Protein AF-A0A967LEH3-F1 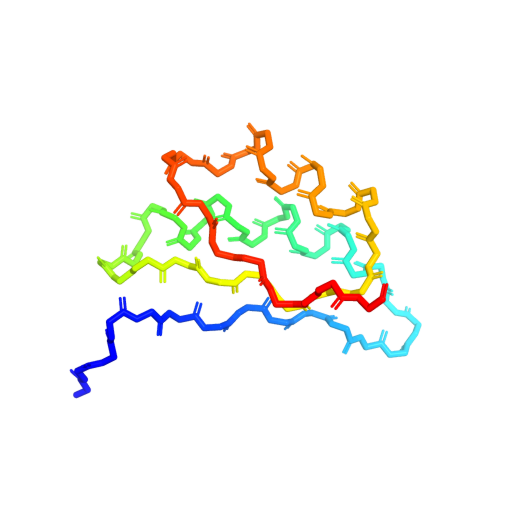(afdb_monomer_lite)

Foldseek 3Di:
DDDQEDEDFPDDPPDDRLVVCLVVQLVCLVVDPHAYEYADADVVSVVSSVVRHPDDYHYRDYD

Sequence (63 aa):
AGAHVIDLCTAYAGRDETHDLLELLPRFSGSLKAGLMIDTTTPECIEECLKLYPGRLIVNSIN

Radius of gyration: 11.21 Å; chains: 1; bounding box: 28×20×30 Å

Structure (mmCIF, N/CA/C/O backbone):
data_AF-A0A967LEH3-F1
#
_entry.id   AF-A0A967LEH3-F1
#
loop_
_atom_site.group_PDB
_atom_site.id
_atom_site.type_symbol
_atom_site.label_atom_id
_atom_site.label_alt_id
_atom_site.label_comp_id
_atom_site.label_asym_id
_atom_site.label_entity_id
_atom_site.label_seq_id
_atom_site.pdbx_PDB_ins_code
_atom_site.Cartn_x
_atom_site.Cartn_y
_atom_site.Cartn_z
_atom_site.occupancy
_atom_site.B_iso_or_equiv
_atom_site.auth_seq_id
_atom_site.auth_comp_id
_atom_site.auth_asym_id
_atom_site.auth_atom_id
_atom_site.pdbx_PDB_model_num
ATOM 1 N N . ALA A 1 1 ? -16.446 -12.835 7.580 1.00 63.28 1 ALA A N 1
ATOM 2 C CA . ALA A 1 1 ? -15.042 -12.659 7.150 1.00 63.28 1 ALA A CA 1
ATOM 3 C C . ALA A 1 1 ? -14.207 -12.223 8.357 1.00 63.28 1 ALA A C 1
ATOM 5 O O . ALA A 1 1 ? -14.741 -11.483 9.173 1.00 63.28 1 ALA A O 1
ATOM 6 N N . GLY A 1 2 ? -12.966 -12.713 8.498 1.00 89.69 2 GLY A N 1
ATOM 7 C CA . GLY A 1 2 ? -12.108 -12.528 9.687 1.00 89.69 2 GLY A CA 1
ATOM 8 C C . GLY A 1 2 ? -10.613 -12.427 9.356 1.00 89.69 2 GLY A C 1
ATOM 9 O O . GLY A 1 2 ? -9.781 -12.918 10.110 1.00 89.69 2 GLY A O 1
ATOM 10 N N . ALA A 1 3 ? -10.280 -11.859 8.194 1.00 94.44 3 ALA A N 1
ATOM 11 C CA . ALA A 1 3 ? -8.893 -11.648 7.795 1.00 94.44 3 ALA A CA 1
ATOM 12 C C . ALA A 1 3 ? -8.242 -10.561 8.665 1.00 94.44 3 ALA A C 1
ATOM 14 O O . ALA A 1 3 ? -8.832 -9.503 8.885 1.00 94.44 3 ALA A O 1
ATOM 15 N N . HIS A 1 4 ? -7.026 -10.826 9.144 1.00 94.38 4 HIS A N 1
ATOM 16 C CA . HIS A 1 4 ? -6.234 -9.862 9.917 1.00 94.38 4 HIS A CA 1
ATOM 17 C C . HIS A 1 4 ? -5.538 -8.826 9.022 1.00 94.38 4 HIS A C 1
ATOM 19 O O . HIS A 1 4 ? -5.246 -7.717 9.469 1.00 94.38 4 HIS A O 1
ATOM 25 N N . VAL A 1 5 ? -5.281 -9.201 7.768 1.00 96.88 5 VAL A N 1
ATOM 26 C CA . VAL A 1 5 ? -4.572 -8.411 6.760 1.00 96.88 5 VAL A CA 1
ATOM 27 C C . VAL A 1 5 ? -5.288 -8.578 5.423 1.00 96.88 5 VAL A C 1
ATOM 29 O O . VAL A 1 5 ? -5.793 -9.665 5.133 1.00 96.88 5 VAL A O 1
ATOM 32 N N . ILE A 1 6 ? -5.340 -7.506 4.636 1.00 96.94 6 ILE A N 1
ATOM 33 C CA . ILE A 1 6 ? -5.854 -7.498 3.267 1.00 96.94 6 ILE A CA 1
ATOM 34 C C . ILE A 1 6 ? -4.689 -7.272 2.312 1.00 96.94 6 ILE A C 1
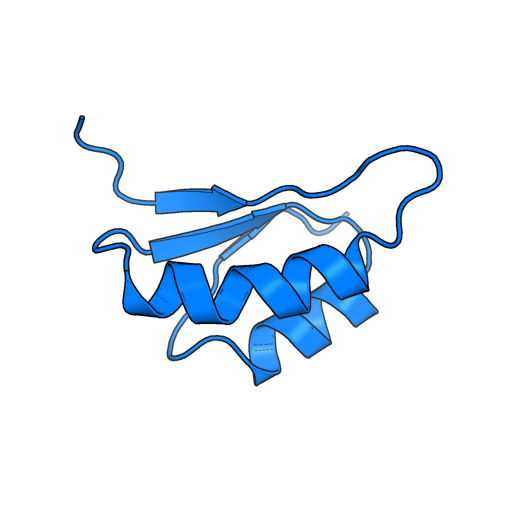ATOM 36 O O . ILE A 1 6 ? -3.936 -6.314 2.473 1.00 96.94 6 ILE A O 1
ATOM 40 N N . ASP A 1 7 ? -4.569 -8.162 1.337 1.00 97.44 7 ASP A N 1
ATOM 41 C CA . ASP A 1 7 ? -3.585 -8.069 0.268 1.00 97.44 7 ASP A CA 1
ATOM 42 C C . ASP A 1 7 ? -4.087 -7.144 -0.849 1.00 97.44 7 ASP A C 1
ATOM 44 O O . ASP A 1 7 ? -5.253 -7.229 -1.253 1.00 97.44 7 ASP A O 1
ATOM 48 N N . LEU A 1 8 ? -3.231 -6.232 -1.303 1.00 97.62 8 LEU A N 1
ATOM 49 C CA . LEU A 1 8 ? -3.530 -5.224 -2.312 1.00 97.62 8 LEU A CA 1
ATOM 50 C C . LEU A 1 8 ? -2.525 -5.334 -3.461 1.00 97.62 8 LEU A C 1
ATOM 52 O O . LEU A 1 8 ? -1.414 -4.815 -3.373 1.00 97.62 8 LEU A O 1
ATOM 56 N N . CYS A 1 9 ? -2.964 -5.968 -4.548 1.00 97.38 9 CYS A N 1
ATOM 57 C CA . CYS A 1 9 ? -2.226 -6.101 -5.801 1.00 97.38 9 CYS A CA 1
ATOM 58 C C . CYS A 1 9 ? -2.952 -5.337 -6.917 1.00 97.38 9 CYS A C 1
ATOM 60 O O . CYS A 1 9 ? -4.164 -5.505 -7.094 1.00 97.38 9 CYS A O 1
ATOM 62 N N . THR A 1 10 ? -2.232 -4.522 -7.689 1.00 97.06 10 THR A N 1
ATOM 63 C CA . THR A 1 10 ? -2.771 -3.817 -8.874 1.00 97.06 10 THR A CA 1
ATOM 64 C C . THR A 1 10 ? -2.040 -4.194 -10.165 1.00 97.06 10 THR A C 1
ATOM 66 O O . THR A 1 10 ? -2.320 -3.625 -11.222 1.00 97.06 10 THR A O 1
ATOM 69 N N . ALA A 1 11 ? -1.133 -5.176 -10.108 1.00 94.75 11 ALA A N 1
ATOM 70 C CA . ALA A 1 11 ? -0.338 -5.607 -11.247 1.00 94.75 11 ALA A CA 1
ATOM 71 C C . ALA A 1 11 ? -1.236 -6.112 -12.387 1.00 94.75 11 ALA A C 1
ATOM 73 O O . ALA A 1 11 ? -1.931 -7.126 -12.279 1.00 94.75 11 ALA A O 1
ATOM 74 N N . TYR A 1 12 ? -1.217 -5.394 -13.509 1.00 95.75 12 TYR A N 1
ATOM 75 C CA . TYR A 1 12 ? -1.978 -5.748 -14.699 1.00 95.75 12 TYR A CA 1
ATOM 76 C C . TYR A 1 12 ? -1.295 -5.216 -15.962 1.00 95.75 12 TYR A C 1
ATOM 78 O O . TYR A 1 12 ? -0.835 -4.076 -16.013 1.00 95.75 12 TYR A O 1
ATOM 86 N N . ALA A 1 13 ? -1.249 -6.039 -17.012 1.00 94.75 13 ALA A N 1
ATOM 87 C CA . ALA A 1 13 ? -0.558 -5.700 -18.251 1.00 94.75 13 ALA A CA 1
ATOM 88 C C . ALA A 1 13 ? -1.129 -4.425 -18.899 1.00 94.75 13 ALA A C 1
ATOM 90 O O . ALA A 1 13 ? -2.323 -4.330 -19.183 1.00 94.75 13 ALA A O 1
ATOM 91 N N . GLY A 1 14 ? -0.250 -3.455 -19.164 1.00 94.12 14 GLY A N 1
ATOM 92 C CA . GLY A 1 14 ? -0.616 -2.181 -19.787 1.00 94.12 14 GLY A CA 1
ATOM 93 C C . GLY A 1 14 ? -1.228 -1.149 -18.834 1.00 94.12 14 GLY A C 1
ATOM 94 O O . GLY A 1 14 ? -1.698 -0.117 -19.309 1.00 94.12 14 GLY A O 1
AT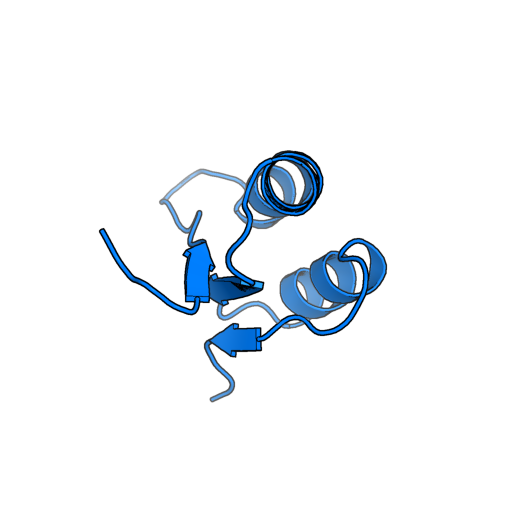OM 95 N N . ARG A 1 15 ? -1.227 -1.401 -17.519 1.00 95.50 15 ARG A N 1
ATOM 96 C CA . ARG A 1 15 ? -1.597 -0.417 -16.493 1.00 95.50 15 ARG A CA 1
ATOM 97 C C . ARG A 1 15 ? -0.376 0.065 -15.720 1.00 95.50 15 ARG A C 1
ATOM 99 O O . ARG A 1 15 ? 0.615 -0.650 -15.599 1.00 95.50 15 ARG A O 1
ATOM 106 N N . ASP A 1 16 ? -0.477 1.283 -15.201 1.00 96.38 16 ASP A N 1
ATOM 107 C CA . ASP A 1 16 ? 0.481 1.827 -14.245 1.00 96.38 16 ASP A CA 1
ATOM 108 C C . ASP A 1 16 ? 0.087 1.366 -12.836 1.00 96.38 16 ASP A C 1
ATOM 110 O O . ASP A 1 16 ? -0.771 1.953 -12.175 1.00 96.38 16 ASP A O 1
ATOM 114 N N . GLU A 1 17 ? 0.708 0.271 -12.406 1.00 96.44 17 GLU A N 1
ATOM 115 C CA . GLU A 1 17 ? 0.510 -0.334 -11.088 1.00 96.44 17 GLU A CA 1
ATOM 116 C C . GLU A 1 17 ? 0.765 0.663 -9.949 1.00 96.44 17 GLU A C 1
ATOM 118 O O . GLU A 1 17 ? 0.018 0.687 -8.968 1.00 96.44 17 GLU A O 1
ATOM 123 N N . THR A 1 18 ? 1.791 1.510 -10.097 1.00 96.88 18 THR A N 1
ATOM 124 C CA . THR A 1 18 ? 2.180 2.480 -9.068 1.00 96.88 18 THR A CA 1
ATOM 125 C C . THR A 1 18 ? 1.113 3.546 -8.927 1.00 96.88 18 THR A C 1
ATOM 127 O O . THR A 1 18 ? 0.676 3.822 -7.814 1.00 96.88 18 THR A O 1
ATOM 130 N N . HIS A 1 19 ? 0.634 4.103 -10.037 1.00 97.94 19 HIS A N 1
ATOM 131 C CA . HIS A 1 19 ? -0.474 5.051 -9.999 1.00 97.94 19 HIS A CA 1
ATOM 132 C C . HIS A 1 19 ? -1.705 4.466 -9.292 1.00 97.94 19 HIS A C 1
ATOM 134 O O . HIS A 1 19 ? -2.258 5.097 -8.389 1.00 97.94 19 HIS A O 1
ATOM 140 N N . ASP A 1 20 ? -2.086 3.238 -9.653 1.00 97.88 20 ASP A N 1
ATOM 141 C CA . ASP A 1 20 ? -3.248 2.561 -9.077 1.00 97.88 20 ASP A CA 1
ATOM 142 C C . ASP A 1 20 ? -3.070 2.303 -7.567 1.00 97.88 20 ASP A C 1
ATOM 144 O O . ASP A 1 20 ? -3.989 2.548 -6.779 1.00 97.88 20 ASP A O 1
ATOM 148 N N . LEU A 1 21 ? -1.885 1.855 -7.131 1.00 97.94 21 LEU A N 1
ATOM 149 C CA . LEU A 1 21 ? -1.584 1.652 -5.710 1.00 97.94 21 LEU A CA 1
ATOM 150 C C . LEU A 1 21 ? -1.653 2.964 -4.931 1.00 97.94 21 LEU A C 1
ATOM 152 O O . LEU A 1 21 ? -2.313 3.017 -3.894 1.00 97.94 21 LEU A O 1
ATOM 156 N N . LEU A 1 22 ? -1.036 4.034 -5.433 1.00 97.56 22 LEU A N 1
ATOM 157 C CA . LEU A 1 22 ? -1.029 5.332 -4.754 1.00 97.56 22 LEU A CA 1
ATOM 158 C C . LEU A 1 22 ? -2.426 5.977 -4.700 1.00 97.56 22 LEU A C 1
ATOM 160 O O . LEU A 1 22 ? -2.714 6.730 -3.768 1.00 97.56 22 LEU A O 1
ATOM 164 N N . GLU A 1 23 ? -3.323 5.657 -5.639 1.00 97.75 23 GLU A N 1
ATOM 165 C CA . GLU A 1 23 ? -4.727 6.081 -5.588 1.00 97.75 23 GLU A CA 1
ATOM 166 C C . GLU A 1 23 ? -5.544 5.282 -4.555 1.00 97.75 23 GLU A C 1
ATOM 168 O O . GLU A 1 23 ? -6.355 5.849 -3.808 1.00 97.75 23 GLU A O 1
ATOM 173 N N . LEU A 1 24 ? -5.371 3.959 -4.522 1.00 97.75 24 LEU A N 1
ATOM 174 C CA . LEU A 1 24 ? -6.193 3.059 -3.711 1.00 97.75 24 LEU A CA 1
ATOM 175 C C . LEU A 1 24 ? -5.749 2.998 -2.248 1.00 97.75 24 LEU A C 1
ATOM 177 O O . LEU A 1 24 ? -6.595 2.926 -1.351 1.00 97.75 24 LEU A O 1
ATOM 181 N N . LEU A 1 25 ? -4.442 3.060 -1.993 1.00 97.56 25 LEU A N 1
ATOM 182 C CA . LEU A 1 25 ? -3.857 2.863 -0.670 1.00 97.56 25 LEU A CA 1
ATOM 183 C C . LEU A 1 25 ? -4.440 3.819 0.392 1.00 97.56 25 LEU A C 1
ATOM 185 O O . LEU A 1 25 ? -4.890 3.313 1.424 1.00 97.56 25 LEU A O 1
ATOM 189 N N . PRO A 1 26 ? -4.569 5.146 0.162 1.00 96.31 26 PRO A N 1
ATOM 190 C CA . PRO A 1 26 ? -5.151 6.060 1.152 1.00 96.31 26 PRO A CA 1
ATOM 191 C C . PRO A 1 26 ? -6.647 5.808 1.403 1.00 96.31 26 PRO A C 1
ATOM 193 O O . PRO A 1 26 ? -7.152 5.983 2.516 1.00 96.31 26 PRO A O 1
ATOM 196 N N . ARG A 1 27 ? -7.382 5.384 0.365 1.00 96.62 27 ARG A N 1
ATOM 197 C CA . ARG A 1 27 ? -8.820 5.085 0.460 1.00 96.62 27 ARG A CA 1
ATOM 198 C C . ARG A 1 27 ? -9.051 3.845 1.315 1.00 96.62 27 ARG A C 1
ATOM 200 O O . ARG A 1 27 ? -9.942 3.832 2.168 1.00 96.62 27 ARG A O 1
ATOM 207 N N . PHE A 1 28 ? -8.238 2.813 1.114 1.00 96.75 28 PHE A N 1
ATOM 208 C CA . PHE A 1 28 ? -8.334 1.568 1.868 1.00 96.75 28 PHE A CA 1
ATOM 209 C C . PHE A 1 28 ? -7.788 1.698 3.285 1.00 96.75 28 PHE A C 1
ATOM 211 O O . PHE A 1 28 ? -8.430 1.193 4.205 1.00 96.75 28 PHE A O 1
ATOM 218 N N . SER A 1 29 ? -6.719 2.468 3.507 1.00 94.81 29 SER A N 1
ATOM 219 C CA . SER A 1 29 ? -6.220 2.730 4.863 1.00 94.81 29 SER A CA 1
ATOM 220 C C . SER A 1 29 ? -7.243 3.445 5.753 1.00 94.81 29 SER A C 1
ATOM 222 O O . SER A 1 29 ? -7.239 3.252 6.964 1.00 94.81 29 SER A O 1
ATOM 224 N N . GLY A 1 30 ? -8.122 4.272 5.173 1.00 93.50 30 GLY A N 1
ATOM 225 C CA . GLY A 1 30 ? -9.174 4.976 5.916 1.00 93.50 30 GLY A CA 1
ATOM 226 C C . GLY A 1 30 ? -10.482 4.194 6.087 1.00 93.50 30 GLY A C 1
ATOM 227 O O . GLY A 1 30 ? -11.260 4.499 6.988 1.00 93.50 30 GLY A O 1
ATOM 228 N N . SER A 1 31 ? -10.751 3.207 5.226 1.00 94.62 31 SER A N 1
ATOM 229 C CA . SER A 1 31 ? -12.039 2.494 5.191 1.00 94.62 31 SER A CA 1
ATOM 230 C C . SER A 1 31 ? -11.988 1.077 5.763 1.00 94.62 31 SER A C 1
ATOM 232 O O . SER A 1 31 ? -13.014 0.570 6.225 1.00 94.62 31 SER A O 1
ATOM 234 N N . LEU A 1 32 ? -10.820 0.431 5.764 1.00 93.31 32 LEU A N 1
ATOM 235 C CA . LEU A 1 32 ? -10.654 -0.933 6.256 1.00 93.31 32 LEU A CA 1
ATOM 236 C C . LEU A 1 32 ? -10.186 -0.951 7.712 1.00 93.31 32 LEU A C 1
ATOM 238 O O . LEU A 1 32 ? -9.344 -0.167 8.135 1.00 93.31 32 LEU A O 1
ATOM 242 N N . LYS A 1 33 ? -10.733 -1.893 8.491 1.00 92.75 33 LYS A N 1
ATOM 243 C CA . LYS A 1 33 ? -10.283 -2.152 9.872 1.00 92.75 33 LYS A CA 1
ATOM 244 C C . LYS A 1 33 ? -9.043 -3.047 9.935 1.00 92.75 33 LYS A C 1
ATOM 246 O O . LYS A 1 33 ? -8.303 -2.986 10.910 1.00 92.75 33 LYS A O 1
ATOM 251 N N . ALA A 1 34 ? -8.877 -3.924 8.947 1.00 94.62 34 ALA A N 1
ATOM 252 C CA . ALA A 1 34 ? -7.715 -4.799 8.828 1.00 94.62 34 ALA A CA 1
ATOM 253 C C . ALA A 1 34 ? -6.536 -4.023 8.225 1.00 94.62 34 ALA A C 1
ATOM 255 O O . ALA A 1 34 ? -6.746 -3.107 7.432 1.00 94.62 34 ALA A O 1
ATOM 256 N N . GLY A 1 35 ? -5.312 -4.397 8.602 1.00 95.12 35 GLY A N 1
ATOM 257 C CA . GLY A 1 35 ? -4.108 -3.800 8.022 1.00 95.12 35 GLY A CA 1
ATOM 258 C C . GLY A 1 35 ? -3.936 -4.173 6.549 1.00 95.12 35 GLY A C 1
ATOM 259 O O . GLY A 1 35 ? -4.513 -5.159 6.086 1.00 95.12 35 GLY A O 1
ATOM 260 N N . LEU A 1 36 ? -3.126 -3.399 5.828 1.00 97.69 36 LEU A N 1
ATOM 261 C CA . LEU A 1 36 ? -2.811 -3.656 4.424 1.00 97.69 36 LEU A CA 1
ATOM 262 C C . LEU A 1 36 ? -1.455 -4.349 4.243 1.00 97.69 36 LEU A C 1
ATOM 264 O O . LEU A 1 36 ? -0.498 -4.098 4.982 1.00 97.69 36 LEU A O 1
ATOM 268 N N . MET A 1 37 ? -1.397 -5.189 3.216 1.00 98.19 37 MET A N 1
ATOM 269 C CA . MET A 1 37 ? -0.188 -5.724 2.606 1.00 98.19 37 MET A CA 1
ATOM 270 C C . MET A 1 37 ? -0.183 -5.295 1.143 1.00 98.19 37 MET A C 1
ATOM 272 O O . MET A 1 37 ? -1.162 -5.544 0.448 1.00 98.19 37 MET A O 1
ATOM 276 N N . ILE A 1 38 ? 0.862 -4.601 0.696 1.00 97.94 38 ILE A N 1
ATOM 277 C CA . ILE A 1 38 ? 1.030 -4.314 -0.734 1.00 97.94 38 ILE A CA 1
ATOM 278 C C . ILE A 1 38 ? 1.709 -5.504 -1.400 1.00 97.94 38 ILE A C 1
ATOM 280 O O . ILE A 1 38 ? 2.697 -6.011 -0.862 1.00 97.94 38 ILE A O 1
ATOM 284 N N . ASP A 1 39 ? 1.177 -5.922 -2.545 1.00 97.69 39 ASP A N 1
ATOM 285 C CA . ASP A 1 39 ? 1.735 -6.992 -3.369 1.00 97.69 39 ASP A CA 1
ATOM 286 C C . ASP A 1 39 ? 2.287 -6.419 -4.675 1.00 97.69 39 ASP A C 1
ATOM 288 O O . ASP A 1 39 ? 1.543 -6.194 -5.634 1.00 97.69 39 ASP A O 1
ATOM 292 N N . THR A 1 40 ? 3.583 -6.110 -4.664 1.00 96.31 40 THR A N 1
ATOM 293 C CA . THR A 1 40 ? 4.320 -5.572 -5.810 1.00 96.31 40 THR A CA 1
ATOM 294 C C . THR A 1 40 ? 5.791 -5.974 -5.741 1.00 96.31 40 THR A C 1
ATOM 296 O O . THR A 1 40 ? 6.372 -6.110 -4.663 1.00 96.31 40 THR A O 1
ATOM 299 N N . THR A 1 41 ? 6.426 -6.128 -6.903 1.00 95.00 41 THR A N 1
ATOM 300 C CA . THR A 1 41 ? 7.863 -6.427 -7.021 1.00 95.00 41 THR A CA 1
ATOM 301 C C . THR A 1 41 ? 8.715 -5.193 -7.319 1.00 95.00 41 THR A C 1
ATOM 303 O O . THR A 1 41 ? 9.914 -5.333 -7.545 1.00 95.00 41 THR A O 1
ATOM 306 N N . THR A 1 42 ? 8.118 -3.998 -7.374 1.00 95.31 42 THR A N 1
ATOM 307 C CA . THR A 1 42 ? 8.806 -2.755 -7.759 1.00 95.31 42 THR A CA 1
ATOM 308 C C . THR A 1 42 ? 9.265 -1.985 -6.511 1.00 95.31 42 THR A C 1
ATOM 310 O O . THR A 1 42 ? 8.412 -1.450 -5.795 1.00 95.31 42 THR A O 1
ATOM 313 N N . PRO A 1 43 ? 10.579 -1.879 -6.225 1.00 95.88 43 PRO A N 1
ATOM 314 C CA . PRO A 1 43 ? 11.082 -1.230 -5.009 1.00 95.88 43 PRO A CA 1
ATOM 315 C C . PRO A 1 43 ? 10.659 0.234 -4.859 1.00 95.88 43 PRO A C 1
ATOM 317 O O . PRO A 1 43 ? 10.307 0.667 -3.764 1.00 95.88 43 PRO A O 1
ATOM 320 N N . GLU A 1 44 ? 10.633 0.986 -5.957 1.00 96.38 44 GLU A N 1
ATOM 321 C CA . GLU A 1 44 ? 10.230 2.393 -5.960 1.00 96.38 44 GLU A CA 1
ATOM 322 C C . GLU A 1 44 ? 8.749 2.539 -5.587 1.00 96.38 44 GLU A C 1
ATOM 324 O O . GLU A 1 44 ? 8.377 3.421 -4.815 1.00 96.38 44 GLU A O 1
ATOM 329 N N . CYS A 1 45 ? 7.901 1.626 -6.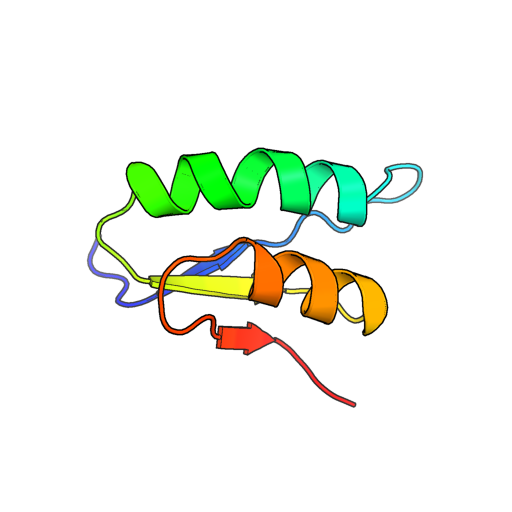068 1.00 96.88 45 CYS A N 1
ATOM 330 C CA . CYS A 1 45 ? 6.485 1.590 -5.715 1.00 96.88 45 CYS A CA 1
ATOM 331 C C . CYS A 1 45 ? 6.286 1.302 -4.219 1.00 96.88 45 CYS A C 1
ATOM 333 O O . CYS A 1 45 ? 5.477 1.957 -3.556 1.00 96.88 45 CYS A O 1
ATOM 335 N N . ILE A 1 46 ? 7.065 0.361 -3.669 1.00 97.56 46 ILE A N 1
ATOM 336 C CA . ILE A 1 46 ? 7.064 0.035 -2.237 1.00 97.56 46 ILE A CA 1
ATOM 337 C C . ILE A 1 46 ? 7.431 1.270 -1.410 1.00 97.56 46 ILE A C 1
ATOM 339 O O . ILE A 1 46 ? 6.746 1.576 -0.432 1.00 97.56 46 ILE A O 1
ATOM 343 N N . GLU A 1 47 ? 8.480 1.997 -1.800 1.00 97.44 47 GLU A N 1
ATOM 344 C CA . GLU A 1 47 ? 8.917 3.208 -1.103 1.00 97.44 47 GLU A CA 1
ATOM 345 C C . GLU A 1 47 ? 7.821 4.287 -1.086 1.00 97.44 47 GLU A C 1
ATOM 347 O O . GLU A 1 47 ? 7.518 4.847 -0.029 1.00 97.44 47 GLU A O 1
ATOM 352 N N . GLU A 1 48 ? 7.182 4.548 -2.228 1.00 98.06 48 GLU A N 1
ATOM 353 C CA . GLU A 1 48 ? 6.099 5.533 -2.319 1.00 98.06 48 GLU A CA 1
ATOM 354 C C . GLU A 1 48 ? 4.868 5.121 -1.497 1.00 98.06 48 GLU A C 1
ATOM 356 O O . GLU A 1 48 ? 4.289 5.939 -0.776 1.00 98.06 48 GLU A O 1
ATOM 361 N N . CYS A 1 49 ? 4.510 3.835 -1.504 1.00 97.88 49 CYS A N 1
ATOM 362 C CA . CYS A 1 49 ? 3.436 3.316 -0.659 1.00 97.88 49 CYS A CA 1
ATOM 363 C C . CYS A 1 49 ? 3.747 3.477 0.838 1.00 97.88 49 CYS A C 1
ATOM 365 O O . CYS A 1 49 ? 2.871 3.869 1.615 1.00 97.88 49 CYS A O 1
ATOM 367 N N . LEU A 1 50 ? 4.992 3.218 1.255 1.00 97.06 50 LEU A N 1
ATOM 368 C CA . LEU A 1 50 ? 5.435 3.381 2.644 1.00 97.06 50 LEU A CA 1
ATOM 369 C C . LEU A 1 50 ? 5.364 4.839 3.118 1.00 97.06 50 LEU A C 1
ATOM 371 O O . LEU A 1 50 ? 5.064 5.077 4.287 1.00 97.06 50 LEU A O 1
ATOM 375 N N . LYS A 1 51 ? 5.601 5.815 2.232 1.00 97.25 51 LYS A N 1
ATOM 376 C CA . LYS A 1 51 ? 5.462 7.249 2.547 1.00 97.25 51 LYS A CA 1
ATOM 377 C C . LYS A 1 51 ? 4.006 7.662 2.779 1.00 97.25 51 LYS A C 1
ATOM 379 O O . LYS A 1 51 ? 3.750 8.549 3.592 1.00 97.25 51 LYS A O 1
ATOM 384 N N . LEU A 1 52 ? 3.061 7.044 2.067 1.00 96.81 52 LEU A N 1
ATOM 385 C CA . LEU A 1 52 ? 1.636 7.384 2.141 1.00 96.81 52 LEU A CA 1
ATOM 386 C C . LEU A 1 52 ? 0.877 6.636 3.241 1.00 96.81 52 LEU A C 1
ATOM 388 O O . LEU A 1 52 ? -0.089 7.174 3.788 1.00 96.81 52 LEU A O 1
ATOM 392 N N . TYR A 1 53 ? 1.256 5.394 3.543 1.00 96.81 53 TYR A N 1
ATOM 393 C CA . TYR A 1 53 ? 0.473 4.553 4.441 1.00 96.81 53 TYR A CA 1
ATOM 394 C C . TYR A 1 53 ? 0.653 4.951 5.915 1.00 96.81 53 TYR A C 1
ATOM 396 O O . TYR A 1 53 ? 1.771 4.922 6.437 1.00 96.81 53 TYR A O 1
ATOM 404 N N . PRO A 1 54 ? -0.432 5.260 6.649 1.00 91.62 54 PRO A N 1
ATOM 405 C CA . PRO A 1 54 ? -0.322 5.564 8.066 1.00 91.62 54 PRO A CA 1
ATOM 406 C C . PRO A 1 54 ? 0.001 4.296 8.870 1.00 91.62 54 PRO A C 1
ATOM 408 O O . PRO A 1 54 ? -0.803 3.370 8.975 1.00 91.62 54 PRO A O 1
ATOM 411 N N . GLY A 1 55 ? 1.169 4.275 9.511 1.00 92.06 55 GLY A N 1
ATOM 412 C CA . GLY A 1 55 ? 1.556 3.217 10.444 1.00 92.06 55 GLY A CA 1
ATOM 413 C C . GLY A 1 55 ? 2.490 2.179 9.828 1.00 92.06 55 GLY A C 1
ATOM 414 O O . GLY A 1 55 ? 3.568 2.523 9.357 1.00 92.06 55 GLY A O 1
ATOM 415 N N . ARG A 1 56 ? 2.136 0.891 9.929 1.00 94.81 56 ARG A N 1
ATOM 416 C CA . ARG A 1 56 ? 2.995 -0.229 9.503 1.00 94.81 56 ARG A CA 1
ATOM 417 C C . ARG A 1 56 ? 2.365 -0.964 8.331 1.00 94.81 56 ARG A C 1
ATOM 419 O O . ARG A 1 56 ? 1.358 -1.643 8.520 1.00 94.81 56 ARG A O 1
ATOM 426 N N . LEU A 1 57 ? 2.971 -0.821 7.159 1.00 96.81 57 LEU A N 1
ATOM 427 C CA . LEU A 1 57 ? 2.590 -1.535 5.946 1.00 96.81 57 LEU A CA 1
ATOM 428 C C . LEU A 1 57 ? 3.361 -2.858 5.852 1.00 96.81 57 LEU A C 1
ATOM 430 O O . LEU A 1 57 ? 4.546 -2.901 6.187 1.00 96.81 57 LEU A O 1
ATOM 434 N N . ILE A 1 58 ? 2.698 -3.927 5.413 1.00 98.06 58 ILE A N 1
ATOM 435 C CA . ILE A 1 58 ? 3.354 -5.207 5.115 1.00 98.06 58 ILE A CA 1
ATOM 436 C C . ILE A 1 58 ? 3.730 -5.215 3.631 1.00 98.06 58 ILE A C 1
ATOM 438 O O . ILE A 1 58 ? 2.934 -4.809 2.789 1.00 98.06 58 ILE A O 1
ATOM 442 N N . VAL A 1 59 ? 4.940 -5.671 3.319 1.00 97.69 59 VAL A N 1
ATOM 443 C CA . VAL A 1 59 ? 5.438 -5.781 1.944 1.00 97.69 59 VAL A CA 1
ATOM 444 C C . VAL A 1 59 ? 5.432 -7.245 1.525 1.00 97.69 59 VAL A C 1
ATOM 446 O O . VAL A 1 59 ? 6.039 -8.083 2.196 1.00 97.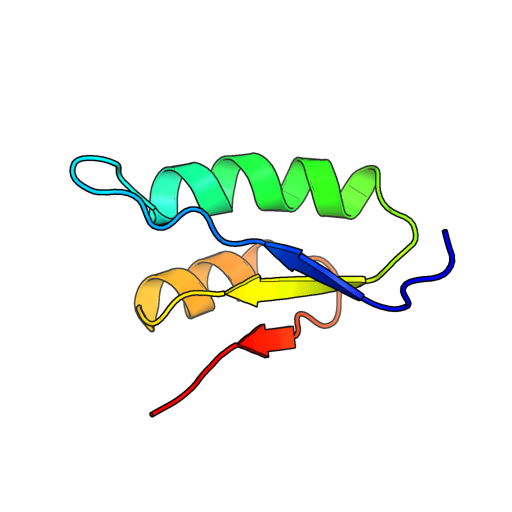69 59 VAL A O 1
ATOM 449 N N . ASN A 1 60 ? 4.774 -7.530 0.408 1.00 96.81 60 ASN A N 1
ATOM 450 C CA . ASN A 1 60 ? 4.818 -8.794 -0.310 1.00 96.81 60 ASN A CA 1
ATOM 451 C C . ASN A 1 60 ? 5.333 -8.493 -1.733 1.00 96.81 60 ASN A C 1
ATOM 453 O O . ASN A 1 60 ? 4.683 -7.806 -2.492 1.00 96.81 60 ASN A O 1
ATOM 457 N N . SER A 1 61 ? 6.544 -8.845 -2.135 1.00 93.44 61 SER A N 1
ATOM 458 C CA . SER A 1 61 ? 7.632 -9.441 -1.362 1.00 93.44 61 SER A CA 1
ATOM 459 C C . SER A 1 61 ? 8.973 -8.842 -1.801 1.00 93.44 61 SER A C 1
ATOM 461 O O . SER A 1 61 ? 9.035 -8.034 -2.724 1.00 93.44 61 SER A O 1
ATOM 463 N N . ILE A 1 62 ? 10.055 -9.232 -1.131 1.00 90.62 62 ILE A N 1
ATOM 464 C CA . ILE A 1 62 ? 11.424 -8.966 -1.587 1.00 90.62 62 ILE A CA 1
ATOM 465 C C . ILE A 1 62 ? 11.975 -10.266 -2.181 1.00 90.62 62 ILE A C 1
ATOM 467 O O . ILE A 1 62 ? 11.761 -11.332 -1.594 1.00 90.62 62 ILE A O 1
ATOM 471 N N . ASN A 1 63 ? 12.686 -10.173 -3.308 1.00 80.69 63 ASN A N 1
ATOM 472 C CA . ASN A 1 63 ? 13.439 -11.276 -3.912 1.00 80.69 63 ASN A CA 1
ATOM 473 C C . ASN A 1 63 ? 14.921 -10.934 -4.096 1.00 80.69 63 ASN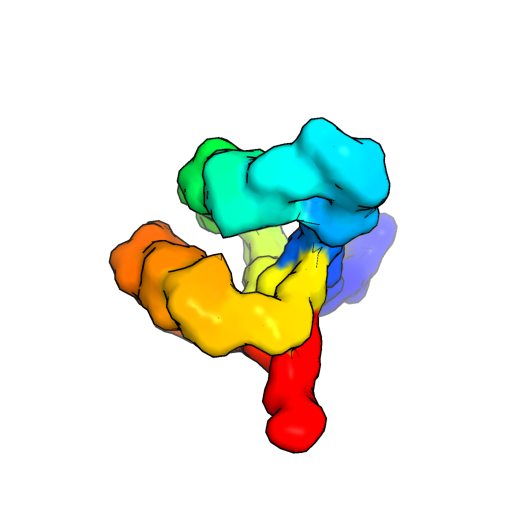 A C 1
ATOM 475 O O . ASN A 1 63 ? 15.254 -9.728 -4.113 1.00 80.69 63 ASN A O 1
#

pLDDT: mean 95.26, std 4.88, range [63.28, 98.19]

Secondary structure (DSSP, 8-state):
---SEEEE----TTS-HHHHHHHHHHHHHHH-SSEEEEE-S-HHHHHHHHHHSSS--EEE---